Protein AF-A0A8U0A018-F1 (afdb_monomer_lite)

Secondary structure (DSSP, 8-state):
-HHHHHHHHHHHHHHHHHH----SS-HHHHHHHHHHHHHHHHHHHHHHHHHHHHHHHHH-GGGHHHHHHHHHHHHHHHHHHHHHHHHH-

Radius of gyration: 26.19 Å; chains: 1; bounding box: 61×16×72 Å

Sequence (89 aa):
MMELQLTAAFLNAMVLQAGESAAAIPPATGAAIGFGLAAIGAGYAERSIGSAAVGAIAEDRGMLGYGVLLTVIPETIVIFGLVVVFLLQ

Foldseek 3Di:
DVVVVVVVVVVVVVVVVVVPP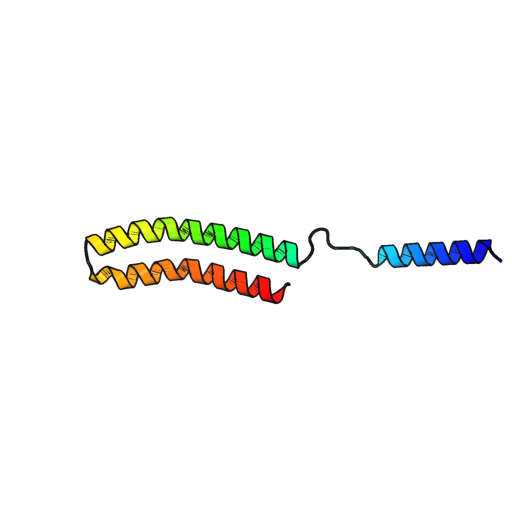PDPAQLLNVLVVQLVVLLVVLVVQLVVLQVVQVVVCVVPVVSVVVSVVSNVVSVVSNVVSVVSSVVRD

Structure (mmCIF, N/CA/C/O backbone):
data_AF-A0A8U0A018-F1
#
_entry.id   AF-A0A8U0A018-F1
#
loop_
_atom_site.group_PDB
_atom_site.id
_atom_site.type_symbol
_atom_site.label_atom_id
_atom_site.label_alt_id
_atom_site.label_comp_id
_atom_site.label_asym_id
_atom_site.label_entity_id
_atom_site.label_seq_id
_atom_site.pdbx_PDB_ins_code
_atom_site.Cartn_x
_atom_site.Cartn_y
_atom_site.Cartn_z
_atom_site.occupancy
_atom_site.B_iso_or_equiv
_atom_site.auth_seq_id
_atom_site.auth_comp_id
_atom_site.auth_asym_id
_atom_site.auth_atom_id
_atom_site.pdbx_PDB_model_num
ATOM 1 N N . MET A 1 1 ? 40.868 -2.761 -48.816 1.00 67.06 1 MET A N 1
ATOM 2 C CA . MET A 1 1 ? 39.847 -3.723 -48.332 1.00 67.06 1 MET A CA 1
ATOM 3 C C . MET A 1 1 ? 39.661 -3.677 -46.816 1.00 67.06 1 MET A C 1
ATOM 5 O O . MET A 1 1 ? 38.518 -3.674 -46.391 1.00 67.06 1 MET A O 1
ATOM 9 N N . MET A 1 2 ? 40.728 -3.581 -46.012 1.00 73.81 2 MET A N 1
ATOM 10 C CA . MET A 1 2 ? 40.636 -3.508 -44.541 1.00 73.81 2 MET A CA 1
ATOM 11 C C . MET A 1 2 ? 39.974 -2.215 -44.018 1.00 73.81 2 MET A C 1
ATOM 13 O O . MET A 1 2 ? 39.112 -2.275 -43.152 1.00 73.81 2 MET A O 1
ATOM 17 N N . GLU A 1 3 ? 40.284 -1.065 -44.625 1.00 78.62 3 GLU A N 1
ATOM 18 C CA . GLU A 1 3 ? 39.657 0.236 -44.314 1.00 78.62 3 GLU A CA 1
ATOM 19 C C . GLU A 1 3 ? 38.126 0.216 -44.475 1.00 78.62 3 GLU A C 1
ATOM 21 O O . GLU A 1 3 ? 37.407 0.726 -43.625 1.00 78.62 3 GLU A O 1
ATOM 26 N N . LEU A 1 4 ? 37.623 -0.438 -45.533 1.00 77.75 4 LEU A N 1
ATOM 27 C CA . LEU A 1 4 ? 36.191 -0.534 -45.842 1.00 77.75 4 LEU A CA 1
ATOM 28 C C . LEU A 1 4 ? 35.440 -1.407 -44.823 1.00 77.75 4 LEU A C 1
ATOM 30 O O . LEU A 1 4 ? 34.303 -1.112 -44.464 1.00 77.75 4 LEU A O 1
ATOM 34 N N . GLN A 1 5 ? 36.084 -2.470 -44.329 1.00 81.25 5 GLN A N 1
ATOM 35 C CA . GLN A 1 5 ? 35.528 -3.292 -43.252 1.00 81.25 5 GLN A CA 1
ATOM 36 C C . GLN A 1 5 ? 35.503 -2.540 -41.922 1.00 81.25 5 GLN A C 1
ATOM 38 O O . GLN A 1 5 ? 34.542 -2.682 -41.172 1.00 81.25 5 GLN A O 1
ATOM 43 N N . LEU A 1 6 ? 36.511 -1.706 -41.651 1.00 81.25 6 LEU A N 1
ATOM 44 C CA . LEU A 1 6 ? 36.550 -0.870 -40.454 1.00 81.25 6 LEU A CA 1
ATOM 45 C C . LEU A 1 6 ? 35.437 0.189 -40.474 1.00 81.25 6 LEU A C 1
ATOM 47 O O . LEU A 1 6 ? 34.759 0.381 -39.466 1.00 81.25 6 LEU A O 1
ATOM 51 N N . THR A 1 7 ? 35.185 0.817 -41.630 1.00 81.56 7 THR A N 1
ATOM 52 C CA . THR A 1 7 ? 34.071 1.772 -41.781 1.00 81.56 7 THR A CA 1
ATOM 53 C C . THR A 1 7 ? 32.714 1.083 -41.649 1.00 81.56 7 THR A C 1
ATOM 55 O O . THR A 1 7 ? 31.823 1.615 -40.992 1.00 81.56 7 THR A O 1
ATOM 58 N N . ALA A 1 8 ? 32.553 -0.114 -42.223 1.00 84.12 8 ALA A N 1
ATOM 59 C CA . ALA A 1 8 ? 31.324 -0.899 -42.101 1.00 84.12 8 ALA A CA 1
ATOM 60 C C . ALA A 1 8 ? 31.075 -1.387 -40.660 1.00 84.12 8 ALA A C 1
ATOM 62 O O . ALA A 1 8 ? 29.944 -1.342 -40.180 1.00 84.12 8 ALA A O 1
ATOM 63 N N . ALA A 1 9 ? 32.124 -1.808 -39.948 1.00 85.00 9 ALA A N 1
ATOM 64 C CA . ALA A 1 9 ? 32.041 -2.197 -38.542 1.00 85.00 9 ALA A CA 1
ATOM 65 C C . ALA A 1 9 ? 31.672 -1.006 -37.645 1.00 85.00 9 ALA A C 1
ATOM 67 O O . ALA A 1 9 ? 30.829 -1.144 -36.760 1.00 85.00 9 ALA A O 1
ATOM 68 N N . PHE A 1 10 ? 32.247 0.170 -37.910 1.00 83.75 10 PHE A N 1
ATOM 69 C CA . PHE A 1 10 ? 31.928 1.402 -37.191 1.00 83.75 10 PHE A CA 1
ATOM 70 C C . PHE A 1 10 ? 30.484 1.862 -37.442 1.00 83.75 10 PHE A C 1
ATOM 72 O O . PHE A 1 10 ? 29.770 2.169 -36.492 1.00 83.75 10 PHE A O 1
ATOM 79 N N . LEU A 1 11 ? 30.017 1.827 -38.695 1.00 82.56 11 LEU A N 1
ATOM 80 C CA . LEU A 1 11 ? 28.620 2.115 -39.043 1.00 82.56 11 LEU A CA 1
ATOM 81 C C . LEU A 1 11 ? 27.643 1.161 -38.343 1.00 82.56 11 LEU A C 1
ATOM 83 O O . LEU A 1 11 ? 26.653 1.616 -37.777 1.00 82.56 11 LEU A O 1
ATOM 87 N N . ASN A 1 12 ? 27.937 -0.142 -38.322 1.00 81.75 12 ASN A N 1
ATOM 88 C CA . ASN A 1 12 ? 27.110 -1.119 -37.610 1.00 81.75 12 ASN A CA 1
ATOM 89 C C . ASN A 1 12 ? 27.105 -0.880 -36.094 1.00 81.75 12 ASN A C 1
ATOM 91 O O . ASN A 1 12 ? 26.043 -0.954 -35.481 1.00 81.75 12 ASN A O 1
ATOM 95 N N . ALA A 1 13 ? 28.251 -0.546 -35.491 1.00 80.31 13 ALA A N 1
ATOM 96 C CA . ALA A 1 13 ? 28.333 -0.213 -34.069 1.00 80.31 13 ALA A CA 1
ATOM 97 C C 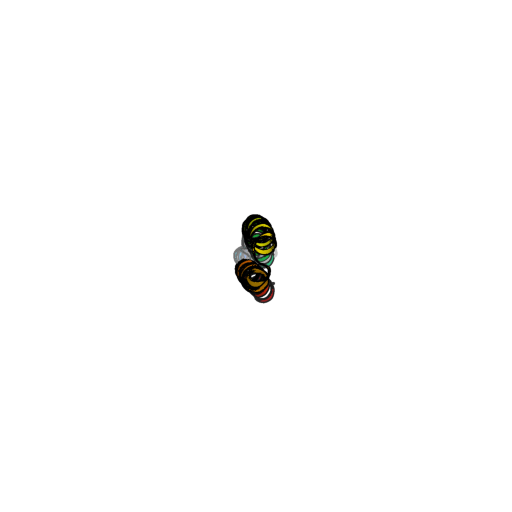. ALA A 1 13 ? 27.524 1.051 -33.724 1.00 80.31 13 ALA A C 1
ATOM 99 O O . ALA A 1 13 ? 26.784 1.056 -32.743 1.00 80.31 13 ALA A O 1
ATOM 100 N N . MET A 1 14 ? 27.593 2.093 -34.561 1.00 78.12 14 MET A N 1
ATOM 101 C CA . MET A 1 14 ? 26.800 3.316 -34.387 1.00 78.12 14 MET A CA 1
ATOM 102 C C . MET A 1 14 ? 25.292 3.067 -34.516 1.00 78.12 14 MET A C 1
ATOM 104 O O . MET A 1 14 ? 24.513 3.611 -33.735 1.00 78.12 14 MET A O 1
ATOM 108 N N . VAL A 1 15 ? 24.868 2.248 -35.483 1.00 75.75 15 VAL A N 1
ATOM 109 C CA . VAL A 1 15 ? 23.450 1.895 -35.675 1.00 75.75 15 VAL A CA 1
ATOM 110 C C . VAL A 1 15 ? 22.924 1.062 -34.504 1.00 75.75 15 VAL A C 1
ATOM 112 O O . VAL A 1 15 ? 21.803 1.292 -34.053 1.00 75.75 15 VAL A O 1
ATOM 115 N N . LEU A 1 16 ? 23.732 0.141 -33.971 1.00 71.81 16 LEU A N 1
ATOM 116 C CA . LEU A 1 16 ? 23.359 -0.671 -32.811 1.00 71.81 16 LEU A CA 1
ATOM 117 C C . LEU A 1 16 ? 23.208 0.193 -31.547 1.00 71.81 16 LEU A C 1
ATOM 119 O O . LEU A 1 16 ? 22.227 0.059 -30.821 1.00 71.81 16 LEU A O 1
ATOM 123 N N . GLN A 1 17 ? 24.107 1.161 -31.359 1.00 71.62 17 GLN A N 1
ATOM 124 C CA . GLN A 1 17 ? 24.063 2.108 -30.245 1.00 71.62 17 GLN A CA 1
ATOM 125 C C . GLN A 1 17 ? 22.888 3.101 -30.343 1.00 71.62 17 GLN A C 1
ATOM 127 O O . GLN A 1 17 ? 22.366 3.542 -29.323 1.00 71.62 17 GLN A O 1
ATOM 132 N N . ALA A 1 18 ? 22.427 3.434 -31.555 1.00 62.53 18 ALA A N 1
ATOM 133 C CA . ALA A 1 18 ? 21.233 4.260 -31.757 1.00 62.53 18 ALA A CA 1
ATOM 134 C C . ALA A 1 18 ? 19.919 3.512 -31.440 1.00 62.53 18 ALA A C 1
ATOM 136 O O . ALA A 1 18 ? 18.924 4.151 -31.093 1.00 62.53 18 ALA A O 1
ATOM 137 N N . GLY A 1 19 ? 19.909 2.176 -31.543 1.00 59.22 19 GLY A N 1
ATOM 138 C CA . GLY A 1 19 ? 18.758 1.329 -31.204 1.00 59.22 19 GLY A CA 1
ATOM 139 C C . GLY A 1 19 ? 18.569 1.104 -29.699 1.00 59.22 19 GLY A C 1
ATO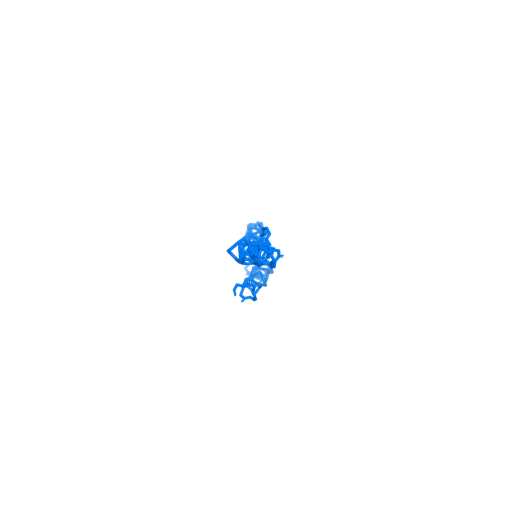M 140 O O . GLY A 1 19 ? 17.449 0.872 -29.249 1.00 59.22 19 GLY A O 1
ATOM 141 N N . GLU A 1 20 ? 19.635 1.238 -28.909 1.00 59.81 20 GLU A N 1
ATOM 142 C CA . GLU A 1 20 ? 19.623 1.115 -27.446 1.00 59.81 20 GLU A CA 1
ATOM 143 C C . GLU A 1 20 ? 19.471 2.481 -26.760 1.00 59.81 20 GLU A C 1
ATOM 145 O O . GLU A 1 20 ? 20.273 2.878 -25.913 1.00 59.81 20 GLU A O 1
ATOM 150 N N . SER A 1 21 ? 18.407 3.223 -27.081 1.00 63.72 21 SER A N 1
ATOM 151 C CA . SER A 1 21 ? 17.958 4.288 -26.173 1.00 63.72 21 SER A CA 1
ATOM 152 C C . SER A 1 21 ? 17.384 3.644 -24.910 1.00 63.72 21 SER A C 1
ATOM 154 O O . SER A 1 21 ? 16.177 3.438 -24.787 1.00 63.72 21 SER A O 1
ATOM 156 N N . ALA A 1 22 ? 18.259 3.277 -23.974 1.00 68.75 22 ALA A N 1
ATOM 157 C CA . ALA A 1 22 ? 17.860 2.816 -22.656 1.00 68.75 22 ALA A CA 1
ATOM 158 C C . ALA A 1 22 ? 17.111 3.954 -21.946 1.00 68.75 22 ALA A C 1
ATOM 160 O O . ALA A 1 22 ? 17.633 5.060 -21.793 1.00 68.75 22 ALA A O 1
ATOM 161 N N . ALA A 1 23 ? 15.866 3.698 -21.537 1.00 75.75 23 ALA A N 1
ATOM 162 C CA . ALA A 1 23 ? 15.084 4.665 -20.780 1.00 75.75 23 ALA A CA 1
ATOM 163 C C . ALA A 1 23 ? 15.853 5.078 -19.514 1.00 75.75 23 ALA A C 1
ATOM 165 O O . ALA A 1 23 ? 16.341 4.222 -18.777 1.00 75.75 23 ALA A O 1
ATOM 166 N N . ALA A 1 24 ? 15.930 6.386 -19.242 1.00 84.12 24 ALA A N 1
ATOM 167 C CA . ALA A 1 24 ? 16.655 6.925 -18.085 1.00 84.12 24 ALA A CA 1
ATOM 168 C C . ALA A 1 24 ? 16.169 6.343 -16.743 1.00 84.12 24 ALA A C 1
ATOM 170 O O . ALA A 1 24 ? 16.932 6.272 -15.783 1.00 84.12 24 ALA A O 1
ATOM 171 N N . ILE A 1 25 ? 14.907 5.907 -16.686 1.00 87.75 25 ILE A N 1
ATOM 172 C CA . ILE A 1 25 ? 14.342 5.143 -15.577 1.00 87.75 25 ILE A CA 1
ATOM 173 C C . ILE A 1 25 ? 13.816 3.823 -16.151 1.00 87.75 25 ILE A C 1
ATOM 175 O O . ILE A 1 25 ? 12.844 3.841 -16.911 1.00 87.75 25 ILE A O 1
ATOM 179 N N . PRO A 1 26 ? 14.430 2.682 -15.801 1.00 88.56 26 PRO A N 1
ATOM 180 C CA . PRO A 1 26 ? 13.902 1.375 -16.160 1.00 88.56 26 PRO A CA 1
ATOM 181 C C . PRO A 1 26 ? 12.485 1.171 -15.589 1.00 88.56 26 PRO A C 1
ATOM 183 O O . PRO A 1 26 ? 12.217 1.634 -14.475 1.00 88.56 26 PRO A O 1
ATOM 186 N N . PRO A 1 27 ? 11.588 0.447 -16.285 1.00 85.56 27 PRO A N 1
ATOM 187 C CA . PRO A 1 27 ? 10.207 0.227 -15.842 1.00 85.56 27 PRO A CA 1
ATOM 188 C C . PRO A 1 27 ? 10.081 -0.305 -14.408 1.00 85.56 27 PRO A C 1
ATOM 190 O O . PRO A 1 27 ? 9.306 0.240 -13.624 1.00 85.56 27 PRO A O 1
ATOM 193 N N . ALA A 1 28 ? 10.911 -1.282 -14.026 1.00 88.25 28 ALA A N 1
ATOM 194 C CA . ALA A 1 28 ? 10.930 -1.846 -12.675 1.00 88.25 28 ALA A CA 1
ATOM 195 C C . ALA A 1 28 ? 11.283 -0.799 -11.600 1.00 88.25 28 ALA A C 1
ATOM 197 O O . ALA A 1 28 ? 10.654 -0.739 -10.544 1.00 88.25 28 ALA A O 1
ATOM 198 N N . THR A 1 29 ? 12.248 0.080 -11.886 1.00 90.44 29 THR A N 1
ATOM 199 C CA . THR A 1 29 ? 12.625 1.180 -10.986 1.00 90.44 29 THR A CA 1
ATOM 200 C C . THR A 1 29 ? 11.490 2.193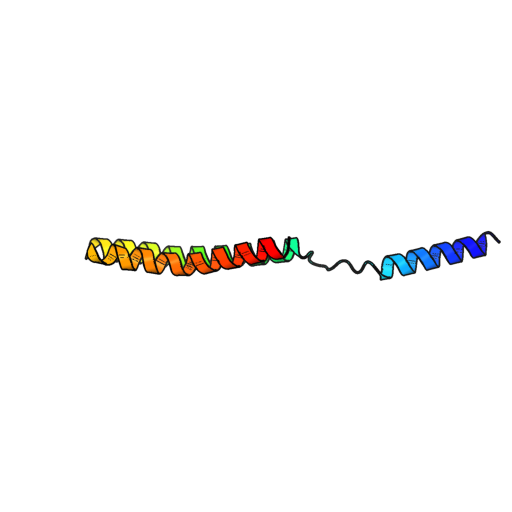 -10.857 1.00 90.44 29 THR A C 1
ATOM 202 O O . THR A 1 29 ? 11.182 2.639 -9.752 1.00 90.44 29 THR A O 1
ATOM 205 N N . GLY A 1 30 ? 10.834 2.532 -11.971 1.00 90.38 30 GLY A N 1
ATOM 206 C CA . GLY A 1 30 ? 9.667 3.415 -11.970 1.00 90.38 30 GLY A CA 1
ATOM 207 C C . GLY A 1 30 ? 8.509 2.847 -11.145 1.00 90.38 30 GLY A C 1
ATOM 208 O O . GLY A 1 30 ? 7.926 3.564 -10.330 1.00 90.38 30 GLY A O 1
ATOM 209 N N . ALA A 1 31 ? 8.228 1.551 -11.294 1.00 91.50 31 ALA A N 1
ATOM 210 C CA . ALA A 1 31 ? 7.193 0.852 -10.539 1.00 91.50 31 ALA A CA 1
ATOM 211 C C . ALA A 1 31 ? 7.497 0.816 -9.031 1.00 91.50 31 ALA A C 1
ATOM 213 O O . ALA A 1 31 ? 6.624 1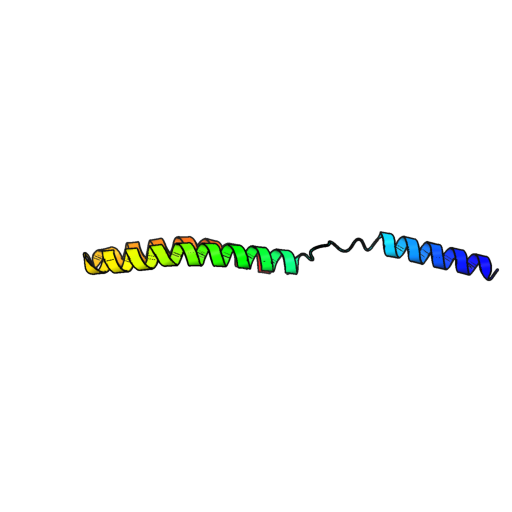.135 -8.223 1.00 91.50 31 ALA A O 1
ATOM 214 N N . ALA A 1 32 ? 8.741 0.512 -8.646 1.00 91.81 32 ALA A N 1
ATOM 215 C CA . ALA A 1 32 ? 9.161 0.483 -7.245 1.00 91.81 32 ALA A CA 1
ATOM 216 C C . ALA A 1 32 ? 9.042 1.858 -6.566 1.00 91.81 32 ALA A C 1
ATOM 218 O O . ALA A 1 32 ? 8.549 1.952 -5.441 1.00 91.81 32 ALA A O 1
ATOM 219 N N . ILE A 1 33 ? 9.448 2.932 -7.253 1.00 93.75 33 ILE A N 1
ATOM 220 C CA . ILE A 1 33 ? 9.316 4.303 -6.738 1.00 93.75 33 ILE A CA 1
ATOM 221 C C . ILE A 1 33 ? 7.837 4.686 -6.611 1.00 93.75 33 ILE A C 1
ATOM 223 O O . ILE A 1 33 ? 7.429 5.205 -5.571 1.00 93.75 33 ILE A O 1
ATOM 227 N N . GLY A 1 34 ? 7.026 4.403 -7.635 1.00 92.62 34 GLY A N 1
ATOM 228 C CA . GLY A 1 34 ? 5.591 4.692 -7.618 1.00 92.62 34 GLY A CA 1
ATOM 229 C C . GLY A 1 34 ? 4.868 3.992 -6.465 1.00 92.62 34 GLY A C 1
ATOM 230 O O . GLY A 1 34 ? 4.135 4.635 -5.712 1.00 92.62 34 GLY A O 1
ATOM 231 N N . PHE A 1 35 ? 5.133 2.699 -6.271 1.00 95.00 35 PHE A N 1
ATOM 232 C CA . PHE A 1 35 ? 4.584 1.938 -5.151 1.00 95.00 35 PHE A CA 1
ATOM 233 C C . PHE A 1 35 ? 5.081 2.441 -3.796 1.00 95.00 35 PHE A C 1
ATOM 235 O O . PHE A 1 35 ? 4.272 2.633 -2.891 1.00 95.00 35 PHE A O 1
ATOM 242 N N . GLY A 1 36 ? 6.381 2.716 -3.658 1.00 94.44 36 GLY A N 1
ATOM 243 C CA . GLY A 1 36 ? 6.948 3.239 -2.415 1.00 94.44 36 GLY A CA 1
ATOM 244 C C . GLY A 1 36 ? 6.286 4.548 -1.975 1.00 94.44 36 GLY A C 1
ATOM 245 O O . GLY A 1 36 ? 5.931 4.701 -0.807 1.00 94.44 36 GLY A O 1
ATOM 246 N N . LEU A 1 37 ? 6.043 5.469 -2.912 1.00 95.12 37 LEU A N 1
ATOM 247 C CA . LEU A 1 37 ? 5.353 6.731 -2.626 1.00 95.12 37 LEU A CA 1
ATOM 248 C C . LEU A 1 37 ? 3.876 6.523 -2.264 1.00 95.12 37 LEU A C 1
ATOM 250 O O . LEU A 1 37 ? 3.388 7.146 -1.319 1.00 95.12 37 LEU A O 1
ATOM 254 N N . ALA A 1 38 ? 3.175 5.630 -2.968 1.00 94.50 38 ALA A N 1
ATOM 255 C CA . ALA A 1 38 ? 1.789 5.287 -2.649 1.00 94.50 38 ALA A CA 1
ATOM 256 C C . ALA A 1 38 ? 1.660 4.668 -1.245 1.00 94.50 38 ALA A C 1
ATOM 258 O O . ALA A 1 38 ? 0.789 5.071 -0.473 1.00 94.50 38 ALA A O 1
ATOM 259 N N . ALA A 1 39 ? 2.565 3.751 -0.884 1.00 95.19 39 ALA A N 1
ATOM 260 C CA . ALA A 1 39 ? 2.592 3.096 0.423 1.00 95.19 39 ALA A CA 1
ATOM 261 C C . ALA A 1 39 ? 2.853 4.085 1.571 1.00 95.19 39 ALA A C 1
ATOM 263 O O . ALA A 1 39 ? 2.204 4.009 2.614 1.00 95.19 39 ALA A O 1
ATOM 264 N N . ILE A 1 40 ? 3.744 5.064 1.373 1.00 96.25 40 ILE A N 1
ATOM 265 C CA . ILE A 1 40 ? 3.969 6.137 2.356 1.00 96.25 40 ILE A CA 1
ATOM 266 C C . ILE A 1 40 ? 2.695 6.973 2.553 1.00 96.25 40 ILE A C 1
ATOM 268 O O . ILE A 1 40 ? 2.335 7.289 3.690 1.00 96.25 40 ILE A O 1
ATOM 272 N N . GLY A 1 41 ? 1.993 7.312 1.467 1.00 94.50 41 GLY A N 1
ATOM 273 C CA . GLY A 1 41 ? 0.725 8.044 1.536 1.00 94.50 41 GLY A CA 1
ATOM 274 C C . GLY A 1 41 ? -0.365 7.277 2.289 1.00 94.50 41 GLY A C 1
ATOM 275 O O . GLY A 1 41 ? -1.041 7.852 3.145 1.00 94.50 41 GLY A O 1
ATOM 276 N N . ALA A 1 42 ? -0.494 5.974 2.025 1.00 95.06 42 ALA A N 1
ATOM 277 C CA . ALA A 1 42 ? -1.438 5.105 2.722 1.00 95.06 42 ALA A CA 1
ATOM 278 C C . ALA A 1 42 ? -1.127 5.006 4.224 1.00 95.06 42 ALA A C 1
ATOM 280 O O . ALA A 1 42 ? -2.010 5.257 5.043 1.00 95.06 42 ALA A O 1
ATOM 281 N N . GLY A 1 43 ? 0.136 4.766 4.597 1.00 94.88 43 GLY A N 1
ATOM 282 C CA . GLY A 1 43 ? 0.545 4.715 6.005 1.00 94.88 43 GLY A CA 1
ATOM 283 C C . GLY A 1 43 ? 0.336 6.043 6.746 1.00 94.88 43 GLY A C 1
ATOM 284 O O . GLY A 1 43 ? -0.015 6.059 7.928 1.00 94.88 43 GLY A O 1
ATOM 285 N N . TYR A 1 44 ? 0.487 7.180 6.056 1.00 95.94 44 TYR A N 1
ATOM 286 C CA . TYR A 1 44 ? 0.172 8.489 6.633 1.00 95.94 44 TYR A CA 1
ATOM 287 C C . TYR A 1 44 ? -1.325 8.647 6.933 1.00 95.94 44 TYR A C 1
ATOM 289 O O . TYR A 1 44 ? -1.687 9.138 8.006 1.00 95.94 44 TYR A O 1
ATOM 297 N N . ALA A 1 45 ? -2.194 8.214 6.015 1.00 94.38 45 ALA A N 1
ATOM 298 C CA . ALA A 1 45 ? -3.638 8.215 6.233 1.00 94.38 45 ALA A CA 1
ATOM 299 C C . ALA A 1 45 ? -4.039 7.252 7.362 1.00 94.38 45 ALA A C 1
ATOM 301 O O . ALA A 1 45 ? -4.845 7.597 8.223 1.00 94.38 45 ALA A O 1
ATOM 302 N N . GLU A 1 46 ? -3.434 6.068 7.414 1.00 96.19 46 GLU A N 1
ATOM 303 C CA . GLU A 1 46 ? -3.764 5.054 8.412 1.00 96.19 46 GLU A CA 1
ATOM 304 C C . GLU A 1 46 ? -3.392 5.487 9.837 1.00 96.19 46 GLU A C 1
ATOM 306 O O . GLU A 1 46 ? -4.136 5.217 10.780 1.00 96.19 46 GLU A O 1
ATOM 311 N N . ARG A 1 47 ? -2.307 6.258 10.008 1.00 95.12 47 ARG A N 1
ATOM 312 C CA . ARG A 1 47 ? -1.930 6.828 11.312 1.00 95.12 47 ARG A CA 1
ATOM 313 C C . ARG A 1 47 ? -3.063 7.644 11.940 1.00 95.12 47 ARG A C 1
ATOM 315 O O . ARG A 1 47 ? -3.309 7.524 13.143 1.00 95.12 47 ARG A O 1
ATOM 322 N N . SER A 1 48 ? -3.716 8.510 11.165 1.00 94.69 48 SER A N 1
ATOM 323 C CA . SER A 1 48 ? -4.778 9.375 11.691 1.00 94.69 48 SER A CA 1
ATOM 324 C C . SER A 1 48 ? -6.058 8.579 11.939 1.00 94.69 48 SER A C 1
ATOM 326 O O . SER A 1 48 ? -6.645 8.697 13.018 1.00 94.69 48 SER A O 1
ATOM 328 N N . ILE A 1 49 ? -6.424 7.697 11.005 1.00 95.56 49 ILE A N 1
ATOM 329 C CA . ILE A 1 49 ? -7.595 6.821 11.124 1.00 95.56 49 ILE A CA 1
ATOM 330 C C . ILE A 1 49 ? -7.461 5.906 12.344 1.00 95.56 49 ILE A C 1
ATOM 332 O O . ILE A 1 49 ? -8.391 5.836 13.140 1.00 95.56 49 ILE A O 1
ATOM 336 N N . GLY A 1 50 ? -6.301 5.280 12.558 1.00 93.69 50 GLY A N 1
ATOM 337 C CA . GLY A 1 50 ? -6.049 4.410 13.707 1.00 93.69 50 GLY A CA 1
ATOM 338 C C . GLY A 1 50 ? -6.221 5.135 15.044 1.00 93.69 50 GLY A C 1
ATOM 339 O O . GLY A 1 50 ? -6.911 4.636 15.932 1.00 93.69 50 GLY A O 1
ATOM 340 N N . SER A 1 51 ? -5.672 6.349 15.180 1.00 95.19 51 SER A N 1
ATOM 341 C CA . SER A 1 51 ? -5.852 7.141 16.408 1.00 95.19 51 SER A CA 1
ATOM 342 C C . SER A 1 51 ? -7.308 7.552 16.657 1.00 95.19 51 SER A C 1
ATOM 344 O O . SER A 1 51 ? -7.770 7.504 17.797 1.00 95.19 51 SER A O 1
ATOM 346 N N . ALA A 1 52 ? -8.049 7.907 15.602 1.00 95.44 52 ALA A N 1
ATOM 347 C CA . ALA A 1 52 ? -9.448 8.305 15.709 1.00 95.44 52 ALA A CA 1
ATOM 348 C C . ALA A 1 52 ? -10.359 7.102 15.998 1.00 95.44 52 ALA A C 1
ATOM 350 O O . ALA A 1 52 ? -11.249 7.185 16.843 1.00 95.44 52 ALA A O 1
ATOM 351 N N . ALA A 1 53 ? -10.101 5.968 15.344 1.00 95.56 53 ALA A N 1
ATOM 352 C CA . ALA A 1 53 ? -10.852 4.732 15.514 1.00 95.56 53 ALA A CA 1
ATOM 353 C C . ALA A 1 53 ? -10.736 4.196 16.944 1.00 95.56 53 ALA A C 1
ATOM 355 O O . ALA A 1 53 ? -11.751 3.866 17.549 1.00 95.56 53 ALA A O 1
ATOM 356 N N . VAL A 1 54 ? -9.528 4.164 17.521 1.00 95.00 54 VAL A N 1
ATOM 357 C CA . VAL A 1 54 ? -9.339 3.724 18.915 1.00 95.00 54 VAL A CA 1
ATOM 358 C C . VAL A 1 54 ? -10.070 4.649 19.894 1.00 95.00 54 VAL A C 1
ATOM 360 O O . VAL A 1 54 ? -10.683 4.158 20.841 1.00 95.00 54 VAL A O 1
ATOM 363 N N . GLY A 1 55 ? -10.067 5.964 19.647 1.00 95.50 55 GLY A N 1
ATOM 364 C CA . GLY A 1 55 ? -10.834 6.928 20.443 1.00 95.50 55 GLY A CA 1
ATOM 365 C C . GLY A 1 55 ? -12.346 6.689 20.373 1.00 95.50 55 GLY A C 1
ATOM 366 O O . GLY A 1 55 ? -12.999 6.611 21.409 1.00 95.50 55 GLY A O 1
ATOM 367 N N . ALA A 1 56 ? -12.891 6.487 19.172 1.00 96.00 56 ALA A N 1
ATOM 368 C CA . ALA A 1 56 ? -14.315 6.203 18.978 1.00 96.00 56 ALA A CA 1
ATOM 369 C C . ALA A 1 56 ? -14.738 4.854 19.590 1.00 96.00 56 ALA A C 1
ATOM 371 O O . ALA A 1 56 ? -15.807 4.754 20.183 1.00 96.00 56 ALA A O 1
ATOM 372 N N . ILE A 1 57 ? -13.885 3.827 19.498 1.00 96.62 57 ILE A N 1
ATOM 373 C CA . ILE A 1 57 ? -14.123 2.507 20.110 1.00 96.62 57 ILE A CA 1
ATOM 374 C C . ILE A 1 57 ? -14.134 2.593 21.643 1.00 96.62 57 ILE A C 1
ATOM 376 O O . ILE A 1 57 ? -14.830 1.813 22.298 1.00 96.62 57 ILE A O 1
ATOM 380 N N . ALA A 1 58 ? -13.358 3.514 22.223 1.00 96.62 58 ALA A N 1
ATOM 381 C CA . ALA A 1 58 ? -13.359 3.743 23.663 1.00 96.62 58 ALA A CA 1
ATOM 382 C C . ALA A 1 58 ? -14.678 4.366 24.157 1.00 96.62 58 ALA A C 1
ATOM 384 O O . ALA A 1 58 ? -15.082 4.083 25.284 1.00 96.62 58 ALA A O 1
ATOM 385 N N . GLU A 1 59 ? -15.343 5.175 23.327 1.00 97.06 59 GLU A N 1
ATOM 386 C CA . GLU A 1 59 ? -16.647 5.779 23.625 1.00 97.06 59 GLU A CA 1
ATOM 387 C C . GLU A 1 59 ? -17.807 4.804 23.370 1.00 97.06 59 GLU A C 1
ATOM 389 O O . GLU A 1 59 ? -18.656 4.612 24.241 1.00 97.06 59 GLU A O 1
ATOM 394 N N . ASP A 1 60 ? -17.814 4.137 22.214 1.00 96.81 60 ASP A N 1
ATOM 395 C CA . ASP A 1 60 ? -18.821 3.143 21.846 1.00 96.81 60 ASP A CA 1
ATOM 396 C C . ASP A 1 60 ? -18.180 1.933 21.152 1.00 96.81 60 ASP A C 1
ATOM 398 O O . ASP A 1 60 ? -17.613 2.013 20.060 1.00 96.81 60 ASP A O 1
ATOM 402 N N . ARG A 1 61 ? -18.342 0.752 21.762 1.00 93.06 61 ARG A N 1
ATOM 403 C CA . ARG A 1 61 ? -17.849 -0.521 21.212 1.00 93.06 61 ARG A CA 1
ATOM 404 C C . ARG A 1 61 ? -18.497 -0.875 19.870 1.00 93.06 61 ARG A C 1
ATOM 406 O O . ARG A 1 61 ? -17.888 -1.616 19.097 1.00 93.06 61 ARG A O 1
ATOM 413 N N . GLY A 1 62 ? -19.683 -0.340 19.571 1.00 95.81 62 GLY A N 1
ATOM 414 C CA . GLY A 1 62 ? -20.337 -0.456 18.266 1.00 95.81 62 GLY A CA 1
ATOM 415 C C . GLY A 1 62 ? -19.531 0.163 17.117 1.00 95.81 62 GLY A C 1
ATOM 416 O O . GLY A 1 62 ? -19.698 -0.234 15.963 1.00 95.81 62 GLY A O 1
ATOM 417 N N . MET A 1 63 ? -18.585 1.059 17.419 1.00 95.94 63 MET A N 1
ATOM 418 C CA . MET A 1 63 ? -17.766 1.753 16.420 1.00 95.94 63 MET A CA 1
ATOM 419 C C . MET A 1 63 ? -16.610 0.920 15.864 1.00 95.94 63 MET A C 1
ATOM 421 O O . MET A 1 63 ? -15.972 1.345 14.901 1.00 95.94 63 MET A O 1
ATOM 425 N N . LEU A 1 64 ? -16.355 -0.284 16.392 1.00 94.88 64 LEU A N 1
ATOM 426 C CA . LEU A 1 64 ? -15.283 -1.157 15.898 1.00 94.88 64 LEU A CA 1
ATOM 427 C C . LEU A 1 64 ? -15.431 -1.460 14.402 1.00 94.88 64 LEU A C 1
ATOM 429 O O . LEU A 1 64 ? -14.444 -1.417 13.671 1.00 94.88 64 LEU A O 1
ATOM 433 N N . GLY A 1 65 ? -16.659 -1.709 13.934 1.00 95.12 65 GLY A N 1
ATOM 434 C CA . GLY A 1 65 ? -16.922 -1.988 12.520 1.00 95.12 65 GLY A CA 1
ATOM 435 C C . GLY A 1 65 ? -16.549 -0.817 11.608 1.00 95.12 65 GLY A C 1
ATOM 436 O O . GLY A 1 65 ? -15.882 -1.016 10.596 1.00 95.12 65 GLY A O 1
ATOM 437 N N . TYR A 1 66 ? -16.911 0.410 11.997 1.00 95.00 66 TYR A N 1
ATOM 438 C CA . TYR A 1 66 ? -16.528 1.618 11.261 1.00 95.00 66 TYR A CA 1
ATOM 439 C C . TYR A 1 66 ? -15.027 1.892 11.341 1.00 95.00 66 TYR A C 1
ATOM 441 O O . TYR A 1 66 ? -14.430 2.264 10.335 1.00 95.00 66 TYR A O 1
ATOM 449 N N . GLY A 1 67 ? -14.405 1.661 12.500 1.00 94.25 67 GLY A N 1
ATOM 450 C CA . GLY A 1 67 ? -12.959 1.785 12.668 1.00 94.25 67 GLY A CA 1
ATOM 451 C C . GLY A 1 67 ? -12.189 0.897 11.690 1.00 94.25 67 GLY A C 1
ATOM 452 O O . GLY A 1 67 ? -11.331 1.393 10.966 1.00 94.25 67 GLY A O 1
ATOM 453 N N . VAL A 1 68 ? -12.558 -0.385 11.602 1.00 94.12 68 VAL A N 1
ATOM 454 C CA . VAL A 1 68 ? -11.949 -1.342 10.660 1.00 94.12 68 VAL A CA 1
ATOM 455 C C . VAL A 1 68 ? -12.280 -0.994 9.206 1.00 94.12 68 VAL A C 1
ATOM 457 O O . VAL A 1 68 ? -11.415 -1.076 8.338 1.00 94.12 68 VAL A O 1
ATOM 460 N N . LEU A 1 69 ? -13.514 -0.577 8.911 1.00 94.81 69 LEU A N 1
ATOM 461 C CA . LEU A 1 69 ? -13.901 -0.196 7.550 1.00 94.81 69 LEU A CA 1
ATOM 462 C C . LEU A 1 69 ? -13.063 0.980 7.029 1.00 94.81 69 LEU A C 1
ATOM 464 O O . LEU A 1 69 ? -12.616 0.961 5.883 1.00 94.81 69 LEU A O 1
ATOM 468 N N . LEU A 1 70 ? -12.839 1.995 7.864 1.00 94.75 70 LEU A N 1
ATOM 469 C CA . LEU A 1 70 ? -12.093 3.186 7.470 1.00 94.75 70 LEU A CA 1
ATOM 470 C C . LEU A 1 70 ? -10.596 2.903 7.287 1.00 94.75 70 LEU A C 1
ATOM 472 O O . LEU A 1 70 ? -9.999 3.487 6.384 1.00 94.75 70 LEU A O 1
ATOM 476 N N . THR A 1 71 ? -9.991 1.991 8.061 1.00 93.25 71 THR A N 1
ATOM 477 C CA . THR A 1 71 ? -8.577 1.602 7.868 1.00 93.25 71 THR A CA 1
ATOM 478 C C . THR A 1 71 ? -8.352 0.796 6.590 1.00 93.25 71 THR A C 1
ATOM 480 O O . THR A 1 71 ? -7.276 0.867 6.006 1.00 93.25 71 THR A O 1
ATOM 483 N N . VAL A 1 72 ? -9.365 0.077 6.097 1.00 95.06 72 VAL A N 1
ATOM 484 C CA . VAL A 1 72 ? -9.254 -0.692 4.843 1.00 95.06 72 VAL A CA 1
ATOM 485 C C . VAL A 1 72 ? -9.214 0.218 3.608 1.00 95.06 72 VAL A C 1
ATOM 487 O O . VAL A 1 72 ? -8.654 -0.174 2.587 1.00 95.06 72 VAL A O 1
ATOM 490 N N . ILE A 1 73 ? -9.751 1.444 3.670 1.00 94.19 73 ILE A N 1
ATOM 491 C CA . ILE A 1 73 ? -9.746 2.351 2.509 1.00 94.19 73 ILE A CA 1
ATOM 492 C C . ILE A 1 73 ? -8.310 2.687 2.054 1.00 94.19 73 ILE A C 1
ATOM 494 O O . ILE A 1 73 ? -8.015 2.447 0.880 1.00 94.19 73 ILE A O 1
ATOM 498 N N . PRO A 1 74 ? -7.392 3.168 2.919 1.00 93.69 74 PRO A N 1
ATOM 499 C CA . PRO A 1 74 ? -5.983 3.335 2.551 1.00 93.69 74 PRO A CA 1
ATOM 500 C C . PRO A 1 74 ? -5.309 2.049 2.057 1.00 93.69 74 PRO A C 1
ATOM 502 O O . PRO A 1 74 ? -4.523 2.109 1.112 1.00 93.69 74 PRO A O 1
ATOM 505 N N . GLU A 1 75 ? -5.653 0.891 2.628 1.00 94.06 75 GLU A N 1
ATOM 506 C CA . GLU A 1 75 ? -5.072 -0.401 2.237 1.00 94.06 75 GLU A CA 1
ATOM 507 C C . GLU A 1 75 ? -5.370 -0.750 0.768 1.00 94.06 75 GLU A C 1
ATOM 509 O O . GLU A 1 75 ? -4.510 -1.272 0.056 1.00 94.06 75 GLU A O 1
ATOM 514 N N . THR A 1 76 ? -6.549 -0.380 0.245 1.00 94.06 76 THR A N 1
ATOM 515 C CA . THR A 1 76 ? -6.875 -0.606 -1.179 1.00 94.06 76 THR A CA 1
ATOM 516 C C . THR A 1 76 ? -5.908 0.094 -2.139 1.00 94.06 76 THR A C 1
ATOM 518 O O . THR A 1 76 ? -5.600 -0.446 -3.203 1.00 94.06 76 THR A O 1
ATOM 521 N N . ILE A 1 77 ? -5.371 1.256 -1.752 1.00 93.31 77 ILE A N 1
ATOM 522 C CA . ILE A 1 77 ? -4.383 1.995 -2.550 1.00 93.31 77 ILE A CA 1
ATOM 523 C C . ILE A 1 77 ? -3.067 1.215 -2.606 1.00 93.31 77 ILE A C 1
ATOM 525 O O . ILE A 1 77 ? -2.457 1.113 -3.673 1.00 93.31 77 ILE A O 1
ATOM 529 N N . VAL A 1 78 ? -2.651 0.625 -1.482 1.00 95.25 78 VAL A N 1
ATOM 530 C CA . VAL A 1 78 ? -1.442 -0.210 -1.401 1.00 95.25 78 VAL A CA 1
ATOM 531 C C . VAL A 1 78 ? -1.596 -1.452 -2.272 1.00 95.25 78 VAL A C 1
ATOM 533 O O . VAL A 1 78 ? -0.696 -1.763 -3.053 1.00 95.25 78 VAL A O 1
ATOM 536 N N . ILE A 1 79 ? -2.752 -2.119 -2.215 1.00 94.12 79 ILE A N 1
ATOM 537 C CA . ILE A 1 79 ? -3.037 -3.298 -3.043 1.00 94.12 79 ILE A CA 1
ATOM 538 C C . ILE A 1 79 ? -2.983 -2.940 -4.535 1.00 94.12 79 ILE A C 1
ATOM 540 O O . ILE A 1 79 ? -2.328 -3.642 -5.305 1.00 94.12 79 ILE A O 1
ATOM 544 N N . PHE A 1 80 ? -3.603 -1.835 -4.963 1.00 92.69 80 PHE A N 1
ATOM 545 C CA . PHE A 1 80 ? -3.526 -1.402 -6.363 1.00 92.69 80 PHE A CA 1
ATOM 546 C C . PHE A 1 80 ? -2.101 -1.036 -6.792 1.00 92.69 80 PHE A C 1
ATOM 548 O O . PHE A 1 80 ? -1.692 -1.382 -7.901 1.00 92.69 80 PHE A O 1
ATOM 555 N N . GLY A 1 81 ? -1.318 -0.401 -5.917 1.00 92.00 81 GLY A N 1
ATOM 556 C CA . GLY A 1 81 ? 0.097 -0.138 -6.176 1.00 92.00 81 GLY A CA 1
ATOM 557 C C . GLY A 1 81 ? 0.913 -1.425 -6.343 1.00 92.00 81 GLY A C 1
ATOM 558 O O . GLY A 1 81 ? 1.727 -1.521 -7.260 1.00 92.00 81 GLY A O 1
ATOM 559 N N . LEU A 1 82 ? 0.650 -2.440 -5.515 1.00 92.06 82 LEU A N 1
ATOM 560 C CA . LEU A 1 82 ? 1.297 -3.749 -5.610 1.00 92.06 82 LEU A CA 1
ATOM 561 C C . LEU A 1 82 ? 0.957 -4.451 -6.935 1.00 92.06 82 LEU A C 1
ATOM 563 O O . LEU A 1 82 ? 1.833 -5.042 -7.564 1.00 92.06 82 LEU A O 1
ATOM 567 N N . VAL A 1 83 ? -0.293 -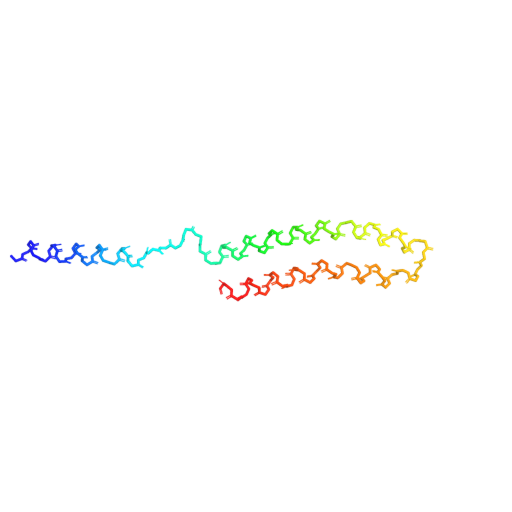4.345 -7.398 1.00 93.19 83 VAL A N 1
ATOM 568 C CA . VAL A 1 83 ? -0.713 -4.872 -8.709 1.00 93.19 83 VAL A CA 1
ATOM 569 C C . VAL A 1 83 ? 0.087 -4.224 -9.840 1.00 93.19 83 VAL A C 1
ATOM 571 O O . VAL A 1 83 ? 0.585 -4.935 -10.707 1.00 93.19 83 VAL A O 1
ATOM 574 N N . VAL A 1 84 ? 0.265 -2.900 -9.822 1.00 90.38 84 VAL A N 1
ATOM 575 C CA . VAL A 1 84 ? 1.069 -2.194 -10.839 1.00 90.38 84 VAL A CA 1
ATOM 576 C C . VAL A 1 84 ? 2.517 -2.680 -10.835 1.00 90.38 84 VAL A C 1
ATOM 578 O O . VAL A 1 84 ? 3.083 -2.900 -11.903 1.00 90.38 84 VAL A O 1
ATOM 581 N N . VAL A 1 85 ? 3.096 -2.898 -9.654 1.00 91.69 85 VAL A N 1
ATOM 582 C CA . VAL A 1 85 ? 4.445 -3.459 -9.520 1.00 91.69 85 VAL A CA 1
ATOM 583 C C . VAL A 1 85 ? 4.524 -4.824 -10.203 1.00 91.69 85 VAL A C 1
ATOM 585 O O . VAL A 1 85 ? 5.380 -4.990 -11.062 1.00 91.69 85 VAL A O 1
ATOM 588 N N . PHE A 1 86 ? 3.572 -5.735 -9.962 1.00 91.62 86 PHE A N 1
ATOM 589 C CA . PHE A 1 86 ? 3.492 -7.040 -10.646 1.00 91.62 86 PHE A CA 1
ATOM 590 C C . PHE A 1 86 ? 3.296 -6.996 -12.155 1.00 91.62 86 PHE A C 1
ATOM 592 O O . PHE A 1 86 ? 3.704 -7.938 -12.827 1.00 91.62 86 PHE A O 1
ATOM 599 N N . LEU A 1 87 ? 2.702 -5.937 -12.691 1.00 89.69 87 LEU A N 1
ATOM 600 C CA . LEU A 1 87 ? 2.500 -5.806 -14.132 1.00 89.69 87 LEU A CA 1
ATOM 601 C C . LEU A 1 87 ? 3.714 -5.219 -14.864 1.00 89.69 87 LEU A C 1
ATOM 603 O O . LEU A 1 87 ? 3.837 -5.421 -16.069 1.00 89.69 87 LEU A O 1
ATOM 607 N N . LEU A 1 88 ? 4.567 -4.459 -14.171 1.00 84.81 88 LEU A N 1
ATOM 608 C CA . LEU A 1 88 ? 5.665 -3.693 -14.777 1.00 84.81 88 LEU A CA 1
ATOM 609 C C . LEU A 1 88 ? 7.064 -4.265 -14.506 1.00 84.81 88 LEU A C 1
ATOM 611 O O . LEU A 1 88 ? 8.044 -3.701 -15.002 1.00 84.81 88 LEU A O 1
ATOM 615 N N . GLN A 1 89 ? 7.157 -5.331 -13.713 1.00 75.69 89 GLN A N 1
ATOM 616 C CA . GLN A 1 89 ? 8.411 -5.998 -13.355 1.00 75.69 89 GLN A CA 1
ATOM 617 C C . GLN A 1 89 ? 8.650 -7.287 -14.134 1.00 75.69 89 GLN A C 1
ATOM 619 O O . GLN A 1 89 ? 7.662 -7.973 -14.475 1.00 75.69 89 GLN A O 1
#

InterPro domains:
  IPR002379 V-ATPase proteolipid subunit C-like domain [PF00137] (30-88)
  IPR035921 F/V-ATP synthase subunit C superfamily [G3DSA:1.20.120.610] (6-89)
  IPR035921 F/V-ATP synthase subunit C superfamily [SSF81333] (30-88)

Organism: NCBI:txid2934340

pLDDT: mean 88.53, std 9.43, range [59.22, 97.06]